Protein AF-A0A227J1J5-F1 (afdb_monomer_lite)

InterPro domains:
  IPR005105 Protein-PII uridylyltransferase, N-terminal [PF03445] (1-38)

pLDDT: mean 88.77, std 13.15, range [48.44, 97.88]

Sequence (98 aa):
CGYKYCTGDIMATNPMWRMTRSEWEECFADWIDDPNPKALLNASIFFDLDGVYGRLKWAEQLTSFIVRRARKNNRFLACLARNALNRTPPLGFFKDFV

Organism: Vibrio parahaemolyticus (NCBI:txid670)

Radius of gyration: 16.33 Å; chains: 1; bounding box: 46×32×37 Å

Structure (mmCIF, N/CA/C/O backbone):
data_AF-A0A227J1J5-F1
#
_entry.id   AF-A0A227J1J5-F1
#
loop_
_atom_site.group_PDB
_atom_site.id
_atom_site.type_symbol
_atom_site.label_atom_id
_atom_site.label_alt_id
_atom_site.label_comp_id
_atom_site.label_asym_id
_atom_site.label_entity_id
_atom_site.label_seq_id
_atom_site.pdbx_PDB_ins_code
_atom_site.Cartn_x
_atom_site.Cartn_y
_atom_site.Cartn_z
_atom_site.occupancy
_atom_site.B_iso_or_equiv
_atom_site.auth_seq_id
_atom_site.auth_comp_id
_atom_site.auth_asym_id
_atom_site.auth_atom_id
_atom_site.pdbx_PDB_model_num
ATOM 1 N N . CYS A 1 1 ? 16.305 12.132 21.411 1.00 53.72 1 CYS A N 1
ATOM 2 C CA . CYS A 1 1 ? 15.585 10.839 21.348 1.00 53.72 1 CYS A CA 1
ATOM 3 C C . CYS A 1 1 ? 15.356 10.499 19.877 1.00 53.72 1 CYS A C 1
ATOM 5 O O . CYS A 1 1 ? 15.134 11.409 19.088 1.00 53.72 1 CYS A O 1
ATOM 7 N N . GLY A 1 2 ? 15.624 9.245 19.496 1.00 77.31 2 GLY A N 1
ATOM 8 C CA . GLY A 1 2 ? 16.452 8.976 18.316 1.00 77.31 2 GLY A CA 1
ATOM 9 C C . GLY A 1 2 ? 15.982 7.851 17.402 1.00 77.31 2 GLY A C 1
ATOM 10 O O . GLY A 1 2 ? 16.639 6.823 17.318 1.00 77.31 2 GLY A O 1
ATOM 11 N N . TYR A 1 3 ? 14.939 8.124 16.625 1.00 77.81 3 TYR A N 1
ATOM 12 C CA . TYR A 1 3 ? 14.768 7.540 15.295 1.00 77.81 3 TYR A CA 1
ATOM 13 C C . TYR A 1 3 ? 14.503 8.689 14.326 1.00 77.81 3 TYR A C 1
ATOM 15 O O . TYR A 1 3 ? 13.664 9.54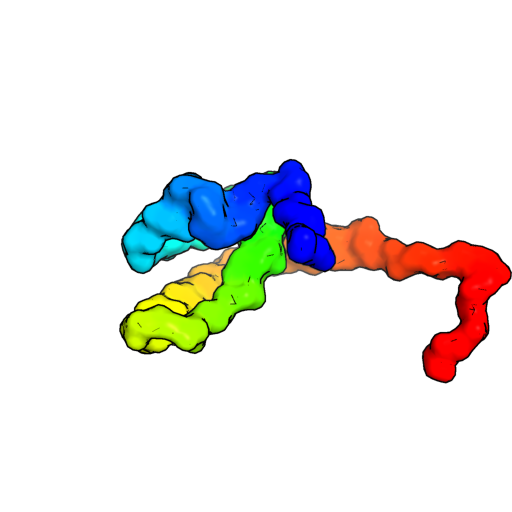8 14.599 1.00 77.81 3 TYR A O 1
ATOM 23 N N . LYS A 1 4 ? 15.256 8.755 13.224 1.00 83.62 4 LYS A N 1
ATOM 24 C CA . LYS A 1 4 ? 14.982 9.747 12.179 1.00 83.62 4 LYS A CA 1
ATOM 25 C C . LYS A 1 4 ? 13.678 9.355 11.488 1.00 83.62 4 LYS A C 1
ATOM 27 O O . LYS A 1 4 ? 13.489 8.184 11.169 1.00 83.62 4 LYS A O 1
ATOM 32 N N . TYR A 1 5 ? 12.800 10.328 11.258 1.00 84.31 5 TYR A N 1
ATOM 33 C CA . TYR A 1 5 ? 11.618 10.102 10.433 1.00 84.31 5 TYR A CA 1
ATOM 34 C C . TYR A 1 5 ? 12.033 9.627 9.042 1.00 84.31 5 TYR A C 1
ATOM 36 O O . TYR A 1 5 ? 13.073 10.038 8.518 1.00 84.31 5 TYR A O 1
ATOM 44 N N . CYS A 1 6 ? 11.208 8.767 8.447 1.00 84.88 6 CYS A N 1
ATOM 45 C CA . CYS A 1 6 ? 11.370 8.416 7.048 1.00 84.88 6 CYS A CA 1
ATOM 46 C C . CYS A 1 6 ? 11.302 9.697 6.206 1.00 84.88 6 CYS A C 1
ATOM 48 O O . CYS A 1 6 ? 10.330 10.444 6.291 1.00 84.88 6 CYS A O 1
ATOM 50 N N . THR A 1 7 ? 12.315 9.931 5.375 1.00 88.38 7 THR A N 1
ATOM 51 C CA . THR A 1 7 ? 12.359 11.061 4.432 1.00 88.38 7 THR A CA 1
ATOM 52 C C . THR A 1 7 ? 11.463 10.850 3.212 1.00 88.38 7 THR A C 1
ATOM 54 O O . THR A 1 7 ? 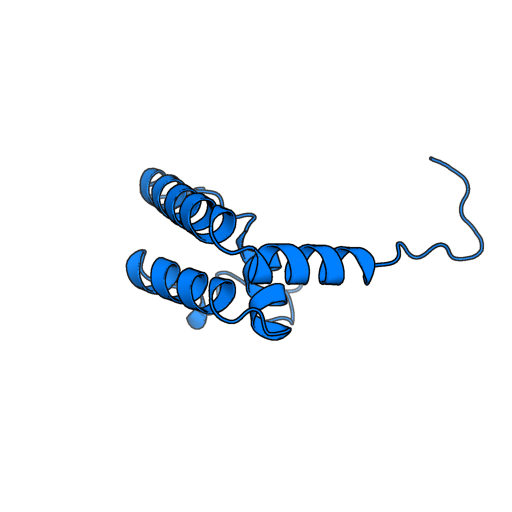11.396 11.713 2.348 1.00 88.38 7 THR A O 1
ATOM 57 N N . GLY A 1 8 ? 10.824 9.682 3.100 1.00 87.75 8 GLY A N 1
ATOM 58 C CA . GLY A 1 8 ? 9.915 9.338 2.008 1.00 87.75 8 GLY A CA 1
ATOM 59 C C . GLY A 1 8 ? 8.473 9.790 2.230 1.00 87.75 8 GLY A C 1
ATOM 60 O O . GLY A 1 8 ? 7.611 9.388 1.461 1.00 87.75 8 GLY A O 1
ATOM 61 N N . ASP A 1 9 ? 8.192 10.551 3.294 1.00 89.75 9 ASP A N 1
ATOM 62 C CA . ASP A 1 9 ? 6.863 11.076 3.632 1.00 89.75 9 ASP A CA 1
ATOM 63 C C . ASP A 1 9 ? 5.748 10.017 3.752 1.00 89.75 9 ASP A C 1
ATOM 65 O O . ASP A 1 9 ? 4.569 10.355 3.704 1.00 89.75 9 ASP A O 1
ATOM 69 N N . ILE A 1 10 ? 6.085 8.740 3.978 1.00 91.81 10 ILE A N 1
ATOM 70 C CA . ILE A 1 10 ? 5.124 7.626 4.154 1.00 91.81 10 ILE A CA 1
ATOM 71 C C . ILE A 1 10 ? 4.678 7.392 5.603 1.00 91.81 10 ILE A C 1
ATOM 73 O O . ILE A 1 10 ? 3.971 6.438 5.907 1.00 91.81 10 ILE A O 1
ATOM 77 N N . MET A 1 11 ? 5.120 8.247 6.525 1.00 91.06 11 MET A N 1
ATOM 78 C CA . MET A 1 11 ? 4.848 8.087 7.953 1.00 91.06 11 MET A CA 1
ATOM 79 C C . MET A 1 11 ? 3.393 8.432 8.284 1.00 91.06 11 MET A C 1
ATOM 81 O O . MET A 1 11 ? 2.829 9.365 7.717 1.00 91.06 11 MET A O 1
ATOM 85 N N . ALA A 1 12 ? 2.830 7.780 9.306 1.00 89.56 12 ALA A N 1
ATOM 86 C CA . ALA A 1 12 ? 1.484 8.072 9.818 1.00 89.56 12 ALA A CA 1
ATOM 87 C C . ALA A 1 12 ? 1.298 9.522 10.324 1.00 89.56 12 ALA A C 1
ATOM 89 O O . ALA A 1 12 ? 0.174 10.003 10.465 1.00 89.56 12 ALA A O 1
ATOM 90 N N . THR A 1 13 ? 2.392 10.244 10.592 1.00 90.38 13 THR A N 1
ATOM 91 C CA . THR A 1 13 ? 2.367 11.676 10.926 1.00 90.38 13 THR A CA 1
ATOM 92 C C . THR A 1 13 ? 1.956 12.553 9.738 1.00 90.38 13 THR A C 1
ATOM 94 O O . THR A 1 13 ? 1.383 13.629 9.944 1.00 90.38 13 THR A O 1
ATOM 97 N N . ASN A 1 14 ? 2.184 12.102 8.501 1.00 93.88 14 ASN A N 1
ATOM 98 C CA . ASN A 1 14 ? 1.789 12.823 7.297 1.00 93.88 14 ASN A CA 1
ATOM 99 C C . ASN A 1 14 ? 0.247 12.832 7.163 1.00 93.88 14 ASN A C 1
ATOM 101 O O . ASN A 1 14 ? -0.361 11.763 7.087 1.00 93.88 14 ASN A O 1
ATOM 105 N N . PRO A 1 15 ? -0.411 14.014 7.127 1.00 94.44 15 PRO A N 1
ATOM 106 C CA . PRO A 1 15 ? -1.856 14.127 6.904 1.00 94.44 15 PRO A CA 1
ATOM 107 C C . PRO A 1 15 ? -2.373 13.402 5.667 1.00 94.44 15 PRO A C 1
ATOM 109 O O . PRO A 1 15 ? -3.499 12.918 5.695 1.00 94.44 15 PRO A O 1
ATOM 112 N N . MET A 1 16 ? -1.555 13.285 4.621 1.00 94.19 16 MET A N 1
ATOM 113 C CA . MET A 1 16 ? -1.931 12.606 3.385 1.00 94.19 16 MET A CA 1
ATOM 114 C C . MET A 1 16 ? -2.368 11.157 3.624 1.00 94.19 16 ME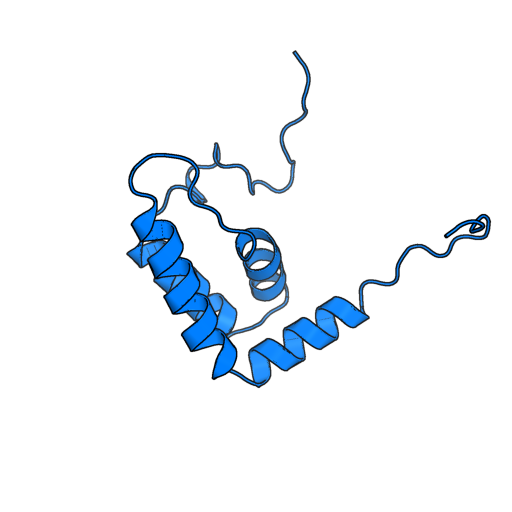T A C 1
ATOM 116 O O . MET A 1 16 ? -3.298 10.704 2.978 1.00 94.19 16 MET A O 1
ATOM 120 N N . TRP A 1 17 ? -1.752 10.446 4.574 1.00 94.56 17 TRP A N 1
ATOM 121 C CA . TRP A 1 17 ? -2.059 9.035 4.851 1.00 94.56 17 TRP A CA 1
ATOM 122 C C . TRP A 1 17 ? -3.116 8.844 5.942 1.00 94.56 17 TRP A C 1
ATOM 124 O O . TRP A 1 17 ? -3.388 7.723 6.371 1.00 94.56 17 TRP A O 1
ATOM 134 N N . ARG A 1 18 ? -3.734 9.932 6.409 1.00 94.12 18 ARG A N 1
ATOM 135 C CA . ARG A 1 18 ? -4.825 9.900 7.388 1.00 94.12 18 ARG A CA 1
ATOM 136 C C . ARG A 1 18 ? -6.163 9.914 6.664 1.00 94.12 18 ARG A C 1
ATOM 138 O O . ARG A 1 18 ? -6.884 10.903 6.691 1.00 94.12 18 ARG A O 1
ATOM 145 N N . MET A 1 19 ? -6.457 8.797 6.014 1.00 94.75 19 MET A N 1
ATOM 146 C CA . MET A 1 19 ? -7.638 8.629 5.175 1.00 94.75 19 MET A CA 1
ATOM 147 C C . MET A 1 19 ? -8.711 7.771 5.852 1.00 94.75 19 MET A C 1
ATOM 149 O O . MET A 1 19 ? -8.435 6.934 6.719 1.00 94.75 19 MET A O 1
ATOM 153 N N . THR A 1 20 ? -9.952 7.965 5.423 1.00 95.19 20 THR A N 1
ATOM 154 C CA . THR A 1 20 ? -11.074 7.071 5.704 1.00 95.19 20 THR A CA 1
ATOM 155 C C . THR A 1 20 ? -10.908 5.736 4.974 1.00 95.19 20 THR A C 1
ATOM 157 O O . THR A 1 20 ? -10.116 5.596 4.044 1.00 95.19 20 THR A O 1
ATOM 160 N N . ARG A 1 21 ? -11.690 4.723 5.373 1.00 94.44 21 ARG A N 1
ATOM 161 C CA . ARG A 1 21 ? -11.660 3.405 4.716 1.00 94.44 21 ARG A CA 1
ATOM 162 C C . ARG A 1 21 ? -11.968 3.501 3.216 1.00 94.44 21 ARG A C 1
ATOM 164 O O . ARG A 1 21 ? -11.305 2.834 2.436 1.00 94.44 21 ARG A O 1
ATOM 171 N N . SER A 1 22 ? -12.949 4.315 2.823 1.00 96.75 22 SER A N 1
ATOM 172 C CA . SER A 1 22 ? -13.353 4.451 1.418 1.00 96.75 22 SER A CA 1
ATOM 173 C C . SER A 1 22 ? -12.269 5.115 0.568 1.00 96.75 22 SER A C 1
ATOM 175 O O . SER A 1 22 ? -11.970 4.629 -0.513 1.00 96.75 22 SER A O 1
ATOM 177 N N . GLU A 1 23 ? -11.619 6.161 1.083 1.00 97.62 23 GLU A N 1
ATOM 178 C CA . GLU A 1 23 ? -10.486 6.808 0.403 1.00 97.62 23 GLU A CA 1
ATOM 179 C C . GLU A 1 23 ? -9.303 5.839 0.233 1.00 97.62 23 GLU A C 1
ATOM 181 O O . GLU A 1 23 ? -8.654 5.816 -0.812 1.00 97.62 23 GLU A O 1
ATOM 186 N N . TRP A 1 24 ? -9.053 4.974 1.224 1.00 97.00 24 TRP A N 1
ATOM 187 C CA . TRP A 1 24 ? -8.077 3.891 1.081 1.00 97.00 24 TRP A CA 1
ATOM 188 C C . TRP A 1 24 ? -8.489 2.864 0.017 1.00 97.00 24 TRP A C 1
ATOM 190 O O . TRP A 1 24 ? -7.645 2.436 -0.770 1.00 97.00 24 TRP A O 1
ATOM 200 N N . GLU A 1 25 ? -9.764 2.462 -0.030 1.00 97.38 25 GLU A N 1
ATOM 201 C CA . GLU A 1 25 ? -10.282 1.562 -1.073 1.00 97.38 25 GLU A CA 1
ATOM 202 C C . GLU A 1 25 ? -10.083 2.160 -2.479 1.00 97.38 25 GLU A C 1
ATOM 204 O O . GLU A 1 25 ? -9.657 1.439 -3.383 1.00 97.38 25 GLU A O 1
ATOM 209 N N . GLU A 1 26 ? -10.318 3.463 -2.653 1.00 97.88 26 GLU A N 1
ATOM 210 C CA . GLU A 1 26 ? -10.066 4.194 -3.905 1.00 97.88 26 GLU A CA 1
ATOM 211 C C . GLU A 1 26 ? -8.576 4.218 -4.263 1.00 97.88 26 GLU A C 1
ATOM 213 O O . GLU A 1 26 ? -8.209 3.816 -5.366 1.00 97.88 26 GLU A O 1
ATOM 218 N N . CYS A 1 27 ? -7.697 4.561 -3.314 1.00 97.12 27 CYS A N 1
ATOM 219 C CA . CYS A 1 27 ? -6.248 4.558 -3.543 1.00 97.12 27 CYS A CA 1
ATOM 220 C C . CYS A 1 27 ? -5.748 3.196 -4.041 1.00 97.12 27 CYS A C 1
ATOM 222 O O . CYS A 1 27 ? -5.000 3.113 -5.017 1.00 97.12 27 CYS A O 1
ATOM 224 N N . PHE A 1 28 ? -6.176 2.109 -3.391 1.00 97.38 28 PHE A N 1
ATOM 225 C CA . PHE A 1 28 ? -5.797 0.764 -3.817 1.00 97.38 28 PHE A CA 1
ATOM 226 C C . PHE A 1 28 ? -6.446 0.359 -5.139 1.00 97.38 28 PHE A C 1
ATOM 228 O O . PHE A 1 28 ? -5.813 -0.361 -5.912 1.00 97.38 28 PHE A O 1
ATOM 235 N N . ALA A 1 29 ? -7.679 0.791 -5.415 1.00 97.75 29 ALA A N 1
ATOM 236 C CA . ALA A 1 29 ? -8.306 0.557 -6.710 1.00 97.75 29 ALA A CA 1
ATOM 237 C C . ALA A 1 29 ? -7.475 1.184 -7.833 1.00 97.75 29 ALA A C 1
ATOM 239 O O . ALA A 1 29 ? -7.111 0.473 -8.770 1.00 97.75 29 ALA A O 1
ATOM 240 N N . ASP A 1 30 ? -7.093 2.450 -7.677 1.00 97.69 30 ASP A N 1
ATOM 241 C CA . ASP A 1 30 ? -6.294 3.188 -8.653 1.00 97.69 30 ASP A CA 1
ATOM 242 C C . ASP A 1 30 ? -4.918 2.549 -8.859 1.00 97.69 30 ASP A C 1
ATOM 244 O O . ASP A 1 30 ? -4.493 2.332 -9.996 1.00 97.69 30 ASP A O 1
ATOM 248 N N . TRP A 1 31 ? -4.224 2.180 -7.775 1.00 97.75 31 TRP A N 1
ATOM 249 C CA 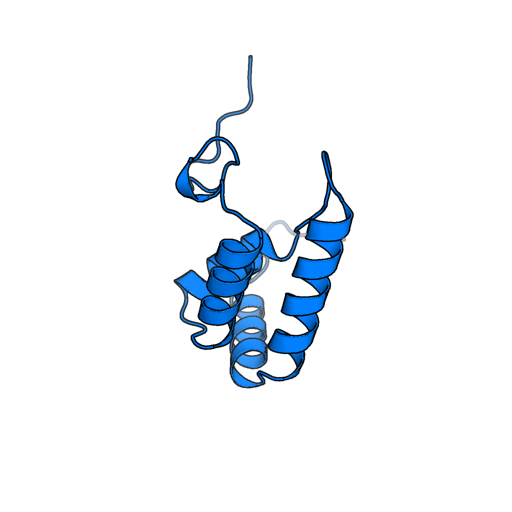. TRP A 1 31 ? -2.903 1.553 -7.889 1.00 97.75 31 TRP A CA 1
ATOM 250 C C . TRP A 1 31 ? -2.947 0.179 -8.560 1.00 97.75 31 TRP A C 1
ATOM 252 O O . TRP A 1 31 ? -1.993 -0.208 -9.240 1.00 97.75 31 TRP A O 1
ATOM 262 N N . ILE A 1 32 ? -4.033 -0.569 -8.352 1.00 97.69 32 ILE A N 1
ATOM 263 C CA . ILE A 1 32 ? -4.225 -1.885 -8.961 1.00 97.69 32 ILE A CA 1
ATOM 264 C C . ILE A 1 32 ? -4.612 -1.745 -10.434 1.00 97.69 32 ILE A C 1
ATOM 266 O O . ILE A 1 32 ? -4.104 -2.488 -11.276 1.00 97.69 32 ILE A O 1
ATOM 270 N N . ASP A 1 33 ? -5.497 -0.812 -10.763 1.00 96.75 33 ASP A N 1
ATOM 271 C CA . ASP A 1 33 ? -6.023 -0.652 -12.117 1.00 96.75 33 ASP A CA 1
ATOM 272 C C . ASP A 1 33 ? -5.007 -0.001 -13.066 1.00 96.75 33 ASP A C 1
ATOM 274 O O . ASP A 1 33 ? -4.890 -0.426 -14.224 1.00 96.75 33 ASP A O 1
ATOM 278 N N . ASP A 1 34 ? -4.211 0.950 -12.565 1.00 96.69 34 ASP A N 1
ATOM 279 C CA . ASP A 1 34 ? -3.104 1.562 -13.299 1.00 96.69 34 ASP A CA 1
ATOM 280 C C . ASP A 1 34 ? -1.735 1.407 -12.594 1.00 96.69 34 ASP A C 1
ATOM 282 O O . ASP A 1 34 ? -1.239 2.336 -11.949 1.00 96.69 34 ASP A O 1
ATOM 286 N N . PRO A 1 35 ? -1.067 0.242 -12.744 1.00 94.81 35 PRO A N 1
ATOM 287 C CA . PRO A 1 35 ? 0.235 -0.061 -12.141 1.00 94.81 35 PRO A CA 1
ATOM 288 C C . PRO A 1 35 ? 1.414 0.674 -12.796 1.00 94.81 35 PRO A C 1
ATOM 290 O O . PRO A 1 35 ? 2.333 0.061 -13.351 1.00 94.81 35 PRO A O 1
ATOM 293 N N . ASN A 1 36 ? 1.430 1.999 -12.724 1.00 95.25 36 ASN A N 1
ATOM 294 C CA . ASN A 1 36 ? 2.626 2.785 -13.018 1.00 95.25 36 ASN A CA 1
ATOM 295 C C . ASN A 1 36 ? 3.680 2.640 -11.887 1.00 95.25 36 ASN A C 1
ATOM 297 O O . ASN A 1 36 ? 3.365 2.149 -10.799 1.00 95.25 36 ASN A O 1
ATOM 301 N N . PRO A 1 37 ? 4.946 3.058 -12.089 1.00 94.19 37 PRO A N 1
ATOM 302 C CA . PRO A 1 37 ? 6.001 2.858 -11.090 1.00 94.19 37 PRO A CA 1
ATOM 303 C C . PRO A 1 37 ? 5.686 3.424 -9.696 1.00 94.19 37 PRO A C 1
ATOM 305 O O . PRO A 1 37 ? 6.034 2.804 -8.691 1.00 94.19 37 PRO A O 1
ATOM 308 N N . LYS A 1 38 ? 4.999 4.572 -9.616 1.00 93.75 38 LYS A N 1
ATOM 309 C CA . LYS A 1 38 ? 4.609 5.189 -8.339 1.00 93.75 38 LYS A CA 1
ATOM 310 C C . LYS A 1 38 ? 3.486 4.403 -7.658 1.00 93.75 38 LYS A C 1
ATOM 312 O O . LYS A 1 38 ? 3.558 4.176 -6.455 1.00 93.75 38 LYS A O 1
ATOM 317 N N . ALA A 1 39 ? 2.495 3.949 -8.424 1.00 96.06 39 ALA A N 1
ATOM 318 C CA . ALA A 1 39 ? 1.430 3.076 -7.934 1.00 96.06 39 ALA A CA 1
ATOM 319 C C . ALA A 1 39 ? 1.988 1.763 -7.368 1.00 96.06 39 ALA A C 1
ATOM 321 O O . ALA A 1 39 ? 1.644 1.378 -6.254 1.00 96.06 39 ALA A O 1
ATOM 322 N N . LEU A 1 40 ? 2.913 1.117 -8.085 1.00 94.94 40 LEU A N 1
ATOM 323 C CA . LEU A 1 40 ? 3.563 -0.113 -7.624 1.00 94.94 40 LEU A CA 1
ATOM 324 C C . LEU A 1 40 ? 4.374 0.106 -6.344 1.00 94.94 40 LEU A C 1
ATOM 326 O O . LEU A 1 40 ? 4.340 -0.747 -5.460 1.00 94.94 40 LEU A O 1
ATOM 330 N N . LEU A 1 41 ? 5.083 1.234 -6.228 1.00 93.12 41 LEU A N 1
ATOM 331 C CA . LEU A 1 41 ? 5.808 1.597 -5.010 1.00 93.12 41 LEU A CA 1
ATOM 332 C C . LEU A 1 41 ? 4.850 1.771 -3.827 1.00 93.12 41 LEU A C 1
ATOM 334 O O . LEU A 1 41 ? 5.047 1.132 -2.798 1.00 93.12 41 LEU A O 1
ATOM 338 N N . ASN A 1 42 ? 3.805 2.584 -3.985 1.00 94.31 42 ASN A N 1
ATOM 339 C CA . ASN A 1 42 ? 2.832 2.842 -2.924 1.00 94.31 42 ASN A CA 1
ATOM 340 C C . ASN A 1 42 ? 2.097 1.565 -2.505 1.00 94.31 42 ASN A C 1
ATOM 342 O O . ASN A 1 42 ? 2.043 1.257 -1.318 1.00 94.31 42 ASN A O 1
ATOM 346 N N . ALA A 1 43 ? 1.604 0.783 -3.470 1.00 93.44 43 ALA A N 1
ATOM 347 C CA . ALA A 1 43 ? 0.967 -0.499 -3.196 1.00 93.44 43 ALA A CA 1
ATOM 348 C C . ALA A 1 43 ? 1.918 -1.440 -2.445 1.00 93.44 43 ALA A C 1
ATOM 350 O O . ALA A 1 43 ? 1.505 -2.084 -1.492 1.00 93.44 43 ALA A O 1
ATOM 351 N N . SER A 1 44 ? 3.204 -1.477 -2.814 1.00 92.06 44 SER A N 1
ATOM 352 C CA . SER A 1 44 ? 4.199 -2.317 -2.131 1.00 92.06 44 SER A CA 1
ATOM 353 C C . SER A 1 44 ? 4.497 -1.850 -0.701 1.00 92.06 44 SER A C 1
ATOM 355 O O . SER A 1 44 ? 4.756 -2.689 0.153 1.00 92.06 44 SER A O 1
ATOM 357 N N . ILE A 1 45 ? 4.461 -0.539 -0.431 1.00 91.94 45 ILE A N 1
ATOM 358 C CA . ILE A 1 45 ? 4.634 0.022 0.921 1.00 91.94 45 ILE A CA 1
ATOM 359 C C . ILE A 1 45 ? 3.421 -0.304 1.799 1.00 91.94 45 ILE A C 1
ATOM 361 O O . ILE A 1 45 ? 3.593 -0.694 2.947 1.00 91.94 45 ILE A O 1
ATOM 365 N N . PHE A 1 46 ? 2.205 -0.159 1.265 1.00 93.00 46 PHE A N 1
ATOM 366 C CA . PHE A 1 46 ? 0.969 -0.280 2.046 1.00 93.00 46 PHE A CA 1
ATOM 367 C C . PHE A 1 46 ? 0.292 -1.657 1.970 1.00 93.00 46 PHE A C 1
ATOM 369 O O . PHE A 1 46 ? -0.710 -1.866 2.643 1.00 93.00 46 PHE A O 1
ATOM 376 N N . PHE A 1 47 ? 0.789 -2.614 1.181 1.00 86.75 47 PHE A N 1
ATOM 377 C CA . PHE A 1 47 ? 0.257 -3.987 1.190 1.00 86.75 47 PHE A CA 1
ATOM 378 C C . PHE A 1 47 ? 0.535 -4.743 2.489 1.00 86.75 47 PHE A C 1
ATOM 380 O O . PHE A 1 47 ? -0.212 -5.663 2.813 1.00 86.75 47 PHE A O 1
ATOM 387 N N . ASP A 1 48 ? 1.547 -4.320 3.241 1.00 86.75 48 ASP A N 1
ATOM 388 C CA . ASP A 1 48 ? 1.818 -4.720 4.625 1.00 86.75 48 ASP A CA 1
ATOM 389 C C . ASP A 1 48 ? 0.941 -3.921 5.613 1.00 86.75 48 ASP A C 1
ATOM 391 O O . ASP A 1 48 ? 1.419 -3.298 6.557 1.00 86.75 48 ASP A O 1
ATOM 395 N N . LEU A 1 49 ? -0.365 -3.824 5.346 1.00 92.06 49 LEU A N 1
ATOM 396 C CA . LEU A 1 49 ? -1.266 -3.141 6.273 1.00 92.06 49 LEU A CA 1
ATOM 397 C C . LEU A 1 49 ? -1.716 -4.099 7.375 1.00 92.06 49 LEU A C 1
ATOM 399 O O . LEU A 1 49 ? -2.174 -5.209 7.100 1.00 92.06 49 LEU A O 1
ATOM 403 N N . ASP A 1 50 ? -1.670 -3.617 8.615 1.00 92.62 50 ASP A N 1
ATOM 404 C CA . ASP A 1 50 ? -2.197 -4.323 9.777 1.00 92.62 50 ASP A CA 1
ATOM 405 C C . ASP A 1 50 ? -2.981 -3.378 10.700 1.00 92.62 50 ASP A C 1
ATOM 407 O O . ASP A 1 50 ? -2.707 -2.177 10.814 1.00 92.62 50 ASP A O 1
ATOM 411 N N . GLY A 1 51 ? -4.004 -3.923 11.350 1.00 94.56 51 GLY A N 1
ATOM 412 C CA . GLY A 1 51 ? -4.823 -3.206 12.312 1.00 94.56 51 GLY A CA 1
ATOM 413 C C . GLY A 1 51 ? -4.178 -3.228 13.694 1.00 94.56 51 GLY A C 1
ATOM 414 O O . GLY A 1 51 ? -4.272 -4.226 14.397 1.00 94.56 51 GLY A O 1
ATOM 415 N N . VAL A 1 52 ? -3.617 -2.101 14.136 1.00 94.81 52 VAL A N 1
ATOM 416 C CA . VAL A 1 52 ? -2.950 -2.010 15.453 1.00 94.81 52 VAL A CA 1
ATOM 417 C C . VAL A 1 52 ? -3.800 -1.363 16.552 1.00 94.81 52 VAL A C 1
ATOM 419 O O . VAL A 1 52 ? -3.598 -1.629 17.734 1.00 94.81 52 VAL A O 1
ATOM 422 N N . TYR A 1 53 ? -4.752 -0.496 16.192 1.00 94.12 53 TYR A N 1
ATOM 423 C CA . TYR A 1 53 ? -5.587 0.231 17.153 1.00 94.12 53 TYR A CA 1
ATOM 424 C C . TYR A 1 53 ? -6.936 0.648 16.547 1.00 94.12 53 TYR A C 1
ATOM 426 O O . TYR A 1 53 ? -7.070 0.818 15.335 1.00 94.12 53 TYR A O 1
ATOM 434 N N . GLY A 1 54 ? -7.949 0.844 17.398 1.00 93.69 54 GLY A N 1
ATOM 435 C CA . GLY A 1 54 ? -9.293 1.251 16.990 1.00 93.69 54 GLY A CA 1
ATOM 436 C C . GLY A 1 54 ? -10.137 0.068 16.511 1.00 93.69 54 GLY A C 1
ATOM 437 O O . GLY A 1 54 ? -10.320 -0.910 17.233 1.00 93.69 54 GLY A O 1
ATOM 438 N N . ARG A 1 55 ? -10.698 0.157 15.299 1.00 95.25 55 ARG A N 1
ATOM 439 C CA . ARG A 1 55 ? -11.599 -0.869 14.751 1.00 95.25 55 ARG A CA 1
ATOM 440 C C . ARG A 1 55 ? -10.868 -1.783 13.769 1.00 95.25 55 ARG A C 1
ATOM 442 O O . ARG A 1 55 ? -10.933 -1.574 12.562 1.00 95.25 55 ARG A O 1
ATOM 449 N N . LEU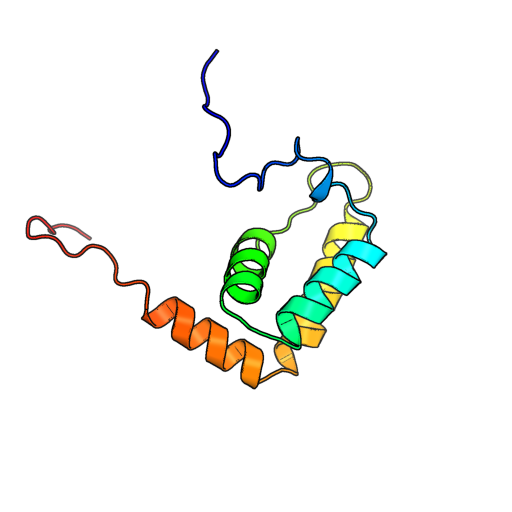 A 1 56 ? -10.246 -2.839 14.291 1.00 95.94 56 LEU A N 1
ATOM 450 C CA . LEU A 1 56 ? -9.382 -3.753 13.522 1.00 95.94 56 LEU A CA 1
ATOM 451 C C . LEU A 1 56 ? -10.074 -4.389 12.303 1.00 95.94 56 LEU A C 1
ATOM 453 O O . LEU A 1 56 ? -9.469 -4.531 11.246 1.00 95.94 56 LEU A O 1
ATOM 457 N N . LYS A 1 57 ? -11.387 -4.642 12.397 1.00 96.00 57 LYS A N 1
ATOM 458 C CA . LYS A 1 57 ? -12.209 -5.139 11.277 1.00 96.00 57 LYS A CA 1
ATOM 459 C C . LYS A 1 57 ? -12.140 -4.270 10.016 1.00 96.00 57 LYS A C 1
ATOM 461 O O . LYS A 1 57 ? -12.448 -4.756 8.933 1.00 96.00 57 LYS A O 1
ATOM 466 N N . TRP A 1 58 ? -11.803 -2.985 10.125 1.00 95.19 58 TRP A N 1
ATOM 467 C CA . TRP A 1 58 ? -11.635 -2.127 8.949 1.00 95.19 58 TRP A CA 1
ATOM 468 C C . TRP A 1 58 ? -10.376 -2.467 8.156 1.00 95.19 58 TRP A C 1
ATOM 470 O O . TRP A 1 58 ? -10.449 -2.492 6.930 1.00 95.19 58 TRP A O 1
ATOM 480 N N . ALA A 1 59 ? -9.273 -2.794 8.834 1.00 95.25 59 ALA A N 1
ATOM 481 C CA . ALA A 1 59 ? -8.059 -3.275 8.182 1.00 95.25 59 ALA A CA 1
ATOM 482 C C . ALA A 1 59 ? -8.326 -4.615 7.479 1.00 95.25 59 ALA A C 1
ATOM 484 O O . ALA A 1 59 ? -8.063 -4.749 6.290 1.00 95.25 59 ALA A O 1
ATOM 485 N N . GLU A 1 60 ? -8.987 -5.562 8.155 1.00 95.31 60 GLU A N 1
ATOM 486 C CA . GLU A 1 60 ? -9.369 -6.859 7.566 1.00 95.31 60 GLU A CA 1
ATOM 487 C C . GLU A 1 60 ? -10.246 -6.711 6.308 1.00 95.31 60 GLU A C 1
ATOM 489 O O . GLU A 1 60 ? -10.057 -7.411 5.306 1.00 95.31 60 GLU A O 1
ATOM 494 N N . GLN A 1 61 ? -11.220 -5.794 6.348 1.00 96.06 61 GLN A N 1
ATOM 495 C CA . GLN A 1 61 ? -12.095 -5.496 5.211 1.00 96.06 61 GLN A CA 1
ATOM 496 C C . GLN A 1 61 ? -11.317 -4.894 4.041 1.00 96.06 61 GLN A C 1
ATOM 498 O O . GLN A 1 61 ? -11.528 -5.314 2.899 1.00 96.06 61 GLN A O 1
ATOM 503 N N . LEU A 1 62 ? -10.407 -3.959 4.323 1.00 96.50 62 LEU A N 1
ATOM 504 C CA . LEU A 1 62 ? -9.552 -3.337 3.318 1.00 96.50 62 LEU A CA 1
ATOM 505 C C . LEU A 1 62 ? -8.609 -4.370 2.682 1.00 96.50 62 LEU A C 1
ATOM 507 O O . LEU A 1 62 ? -8.574 -4.489 1.458 1.00 96.50 62 LEU A O 1
ATOM 511 N N . THR A 1 63 ? -7.947 -5.209 3.483 1.00 95.94 63 THR A N 1
ATOM 512 C CA . THR A 1 63 ? -7.121 -6.326 2.991 1.00 95.94 63 THR A CA 1
ATOM 513 C C . THR A 1 63 ? -7.933 -7.279 2.115 1.00 95.94 63 THR A C 1
ATOM 515 O O . THR A 1 63 ? -7.509 -7.651 1.019 1.00 95.94 63 THR A O 1
ATOM 518 N N . SER A 1 64 ? -9.149 -7.632 2.538 1.00 96.25 64 SER A N 1
ATOM 519 C CA . SER A 1 64 ? -10.041 -8.497 1.754 1.00 96.25 64 SER A CA 1
ATOM 520 C C . SER A 1 64 ? -10.440 -7.869 0.414 1.00 96.25 64 SER A C 1
ATOM 522 O O . SER A 1 64 ? -10.543 -8.570 -0.599 1.00 96.25 64 SER A O 1
ATOM 524 N N . PHE A 1 65 ? -10.672 -6.553 0.388 1.00 96.69 65 PHE A N 1
ATOM 525 C CA . PHE A 1 65 ? -10.931 -5.797 -0.837 1.00 96.69 65 PHE A CA 1
ATOM 526 C C . PHE A 1 65 ? -9.725 -5.834 -1.782 1.00 96.69 65 PHE A C 1
ATOM 528 O O . PHE A 1 65 ? -9.875 -6.231 -2.943 1.00 96.69 65 PHE A O 1
ATOM 535 N N . ILE A 1 66 ? -8.540 -5.506 -1.264 1.00 96.12 66 ILE A N 1
ATOM 536 C CA . ILE A 1 66 ? -7.275 -5.488 -2.002 1.00 96.12 66 ILE A CA 1
ATOM 537 C C . ILE A 1 66 ? -7.011 -6.844 -2.654 1.00 96.12 66 ILE A C 1
ATOM 539 O O . ILE A 1 66 ? -6.847 -6.927 -3.872 1.00 96.12 66 ILE A O 1
ATOM 543 N N . VAL A 1 67 ? -7.036 -7.923 -1.865 1.00 95.50 67 VAL A N 1
ATOM 544 C CA . VAL A 1 67 ? -6.750 -9.281 -2.349 1.00 95.50 67 VAL A CA 1
ATOM 545 C C . VAL A 1 67 ? -7.741 -9.685 -3.436 1.00 95.50 67 VAL A C 1
ATOM 547 O O . VAL A 1 67 ? -7.346 -10.213 -4.477 1.00 95.50 67 VAL A O 1
ATOM 550 N N . ARG A 1 68 ? -9.038 -9.417 -3.237 1.00 96.88 68 ARG A N 1
ATOM 551 C CA . ARG A 1 68 ? -10.072 -9.748 -4.226 1.00 96.88 68 ARG A CA 1
ATOM 552 C C . ARG A 1 68 ? -9.864 -9.006 -5.546 1.00 96.88 68 ARG A C 1
ATOM 554 O O . ARG A 1 68 ? -10.101 -9.602 -6.598 1.00 96.88 68 ARG A O 1
ATOM 561 N N . ARG A 1 69 ? -9.460 -7.734 -5.501 1.00 96.69 69 ARG A N 1
ATOM 562 C CA . ARG A 1 69 ? -9.227 -6.921 -6.702 1.00 96.69 69 ARG A CA 1
ATOM 563 C C . ARG A 1 69 ? -7.934 -7.327 -7.407 1.00 96.69 69 ARG A C 1
ATOM 565 O O . ARG A 1 69 ? -7.973 -7.649 -8.592 1.00 96.69 69 ARG A O 1
ATOM 572 N N . ALA A 1 70 ? -6.826 -7.405 -6.672 1.00 95.88 70 ALA A N 1
ATOM 573 C CA . ALA A 1 70 ? -5.512 -7.755 -7.208 1.00 95.88 70 ALA A CA 1
ATOM 574 C C . ALA A 1 70 ? -5.512 -9.135 -7.883 1.00 95.88 70 ALA A C 1
ATOM 576 O O . ALA A 1 70 ? -4.987 -9.280 -8.984 1.00 95.88 70 ALA A O 1
ATOM 577 N N . ARG A 1 71 ? -6.191 -10.132 -7.291 1.00 96.06 71 ARG A N 1
ATOM 578 C CA . ARG A 1 71 ? -6.329 -11.483 -7.874 1.00 96.06 71 ARG A CA 1
ATOM 579 C C . ARG A 1 71 ? -6.981 -11.507 -9.256 1.00 96.06 71 ARG A C 1
ATOM 581 O O . ARG A 1 71 ? -6.776 -12.466 -9.991 1.00 96.06 71 ARG A O 1
ATOM 588 N N . LYS A 1 72 ? -7.796 -10.506 -9.595 1.00 95.69 72 LYS A N 1
ATOM 589 C CA . LYS A 1 72 ? -8.470 -10.409 -10.898 1.00 95.69 72 LYS A CA 1
ATOM 590 C C . LYS A 1 72 ? -7.681 -9.581 -11.915 1.00 95.69 72 LYS A C 1
ATOM 592 O O . LYS A 1 72 ? -8.073 -9.536 -13.076 1.00 95.69 72 LYS A O 1
ATOM 597 N N . ASN A 1 73 ? -6.594 -8.929 -11.502 1.00 97.25 73 ASN A N 1
ATOM 598 C CA . ASN A 1 73 ? -5.838 -8.010 -12.341 1.00 97.25 73 ASN A CA 1
ATOM 599 C C . ASN A 1 73 ? -4.473 -8.609 -12.726 1.00 97.25 73 ASN A C 1
ATOM 601 O O . ASN A 1 73 ? -3.456 -8.401 -12.066 1.00 97.25 73 ASN A O 1
ATOM 605 N N . ASN A 1 74 ? -4.447 -9.355 -13.835 1.00 97.00 74 ASN A N 1
ATOM 606 C CA . ASN A 1 74 ? -3.226 -10.003 -14.330 1.00 97.00 74 ASN A CA 1
ATOM 607 C C . ASN A 1 74 ? -2.125 -8.997 -14.707 1.00 97.00 74 ASN A C 1
ATOM 609 O O . ASN A 1 74 ? -0.945 -9.291 -14.521 1.00 97.00 74 ASN A O 1
ATOM 613 N N . ARG A 1 75 ? -2.494 -7.806 -15.209 1.00 96.94 75 ARG A N 1
ATOM 614 C CA . ARG A 1 75 ? -1.540 -6.733 -15.545 1.00 96.94 75 ARG A CA 1
ATOM 615 C C . ARG A 1 75 ? -0.812 -6.265 -14.287 1.00 96.94 75 ARG A C 1
ATOM 617 O O . ARG A 1 75 ? 0.413 -6.219 -14.281 1.00 96.94 75 ARG A O 1
ATOM 624 N N . PHE A 1 76 ? -1.557 -5.988 -13.221 1.00 97.00 76 PHE A N 1
ATOM 625 C CA . PHE A 1 76 ? -1.010 -5.605 -11.922 1.00 97.00 76 PHE A CA 1
ATOM 626 C C . PHE A 1 76 ? -0.026 -6.647 -11.380 1.00 97.00 76 PHE A C 1
ATOM 628 O O . PHE A 1 76 ? 1.104 -6.307 -11.027 1.00 97.00 76 PHE A O 1
ATOM 635 N N . LEU A 1 77 ? -0.414 -7.927 -11.388 1.00 96.38 77 LEU A N 1
ATOM 636 C CA . LEU A 1 77 ? 0.442 -9.020 -10.917 1.00 96.38 77 LEU A CA 1
ATOM 637 C C . LEU A 1 77 ? 1.721 -9.165 -11.757 1.00 96.38 77 LEU A C 1
ATOM 639 O O . LEU A 1 77 ? 2.803 -9.340 -11.198 1.00 96.38 77 LEU A O 1
ATOM 643 N N . ALA A 1 78 ? 1.629 -9.037 -13.084 1.00 96.69 78 ALA A N 1
ATOM 644 C CA . ALA A 1 78 ? 2.797 -9.067 -13.964 1.00 96.69 78 ALA A CA 1
ATOM 645 C C . ALA A 1 78 ? 3.747 -7.882 -13.707 1.0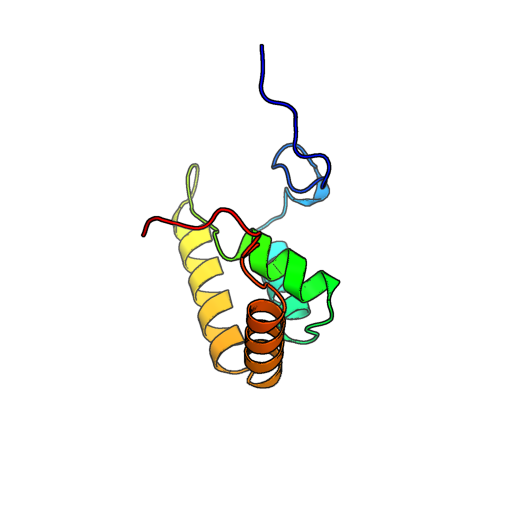0 96.69 78 ALA A C 1
ATOM 647 O O . ALA A 1 78 ? 4.967 -8.060 -13.658 1.00 96.69 78 ALA A O 1
ATOM 648 N N . CYS A 1 79 ? 3.198 -6.682 -13.497 1.00 96.00 79 CYS A N 1
ATOM 649 C CA . CYS A 1 79 ? 3.959 -5.489 -13.133 1.00 96.00 79 CYS A CA 1
ATOM 650 C C . CYS A 1 79 ? 4.663 -5.645 -11.775 1.00 96.00 79 CYS A C 1
ATOM 652 O O . CYS A 1 79 ? 5.847 -5.324 -11.669 1.00 96.00 79 CYS A O 1
ATOM 654 N N . LEU A 1 80 ? 3.983 -6.191 -10.761 1.00 93.62 80 LEU A N 1
ATOM 655 C CA . LEU A 1 80 ? 4.591 -6.499 -9.462 1.00 93.62 80 LEU A CA 1
ATOM 656 C C . LEU A 1 80 ? 5.706 -7.538 -9.574 1.00 93.62 80 LEU A C 1
ATOM 658 O O . LEU A 1 80 ? 6.785 -7.329 -9.024 1.00 93.62 80 LEU A O 1
ATOM 662 N N . ALA A 1 81 ? 5.479 -8.625 -10.315 1.00 94.12 81 ALA A N 1
ATOM 663 C CA . ALA A 1 81 ? 6.495 -9.648 -10.541 1.00 94.12 81 ALA A CA 1
ATOM 664 C C . ALA A 1 81 ? 7.731 -9.051 -11.230 1.00 94.12 81 ALA A C 1
ATOM 666 O O . ALA A 1 81 ? 8.860 -9.285 -10.803 1.00 94.12 81 ALA A O 1
ATOM 667 N N . ARG A 1 82 ? 7.531 -8.203 -12.248 1.00 93.38 82 ARG A N 1
ATOM 668 C CA . ARG A 1 82 ? 8.629 -7.477 -12.900 1.00 93.38 82 ARG A CA 1
ATOM 669 C C . ARG A 1 82 ? 9.360 -6.550 -11.928 1.00 93.38 82 ARG A C 1
ATOM 671 O O . ARG A 1 82 ? 10.588 -6.525 -11.940 1.00 93.38 82 ARG A O 1
ATOM 678 N N . ASN A 1 83 ? 8.629 -5.811 -11.094 1.00 90.50 83 ASN A N 1
ATOM 679 C CA . ASN A 1 83 ? 9.212 -4.925 -10.086 1.00 90.50 83 ASN A CA 1
ATOM 680 C C . ASN A 1 83 ? 10.067 -5.704 -9.071 1.00 90.50 83 ASN A C 1
ATOM 682 O O . ASN A 1 83 ? 11.170 -5.272 -8.742 1.00 90.50 83 ASN A O 1
ATOM 686 N N . ALA A 1 84 ? 9.602 -6.878 -8.635 1.00 88.69 84 ALA A N 1
ATOM 687 C CA . ALA A 1 84 ? 10.347 -7.763 -7.743 1.00 88.69 84 ALA A CA 1
ATOM 688 C C . ALA A 1 84 ? 11.635 -8.292 -8.396 1.00 88.69 84 ALA A C 1
ATOM 690 O O . ALA A 1 84 ? 12.689 -8.273 -7.769 1.00 88.69 84 ALA A O 1
ATOM 691 N N . LEU A 1 85 ? 11.583 -8.685 -9.674 1.00 89.06 85 LEU A N 1
ATOM 692 C CA . LEU A 1 85 ? 12.761 -9.152 -10.418 1.00 89.06 85 LEU A CA 1
ATOM 693 C C . LEU A 1 85 ? 13.827 -8.063 -10.614 1.00 89.06 85 LEU A C 1
ATOM 695 O O . LEU A 1 85 ? 15.013 -8.371 -10.682 1.00 89.06 85 LEU A O 1
ATOM 699 N N . ASN A 1 86 ? 13.425 -6.792 -10.681 1.00 84.06 86 ASN A N 1
ATOM 700 C CA . ASN A 1 86 ? 14.357 -5.667 -10.802 1.00 84.06 86 ASN A CA 1
ATOM 701 C C . ASN A 1 86 ? 15.089 -5.345 -9.484 1.00 84.06 86 ASN A C 1
ATOM 703 O O . ASN A 1 86 ? 16.049 -4.574 -9.484 1.00 84.06 86 ASN A O 1
ATOM 707 N N . ARG A 1 87 ? 14.659 -5.914 -8.351 1.00 70.50 87 ARG A N 1
ATOM 708 C CA . ARG A 1 87 ? 15.366 -5.806 -7.071 1.00 70.50 87 ARG A CA 1
ATOM 709 C C . ARG A 1 87 ? 16.399 -6.927 -6.975 1.00 70.50 87 ARG A C 1
ATOM 711 O O . ARG A 1 87 ? 16.143 -7.979 -6.401 1.00 70.50 87 ARG A O 1
ATOM 718 N N . THR A 1 88 ? 17.594 -6.702 -7.512 1.00 59.06 88 THR A N 1
ATOM 719 C CA . THR A 1 88 ? 18.720 -7.612 -7.276 1.00 59.06 88 THR A CA 1
ATOM 720 C C . THR A 1 88 ? 19.218 -7.450 -5.838 1.00 59.06 88 THR A C 1
ATOM 722 O O . THR A 1 88 ? 19.560 -6.325 -5.456 1.00 59.06 88 THR A O 1
ATOM 725 N N . PRO A 1 89 ? 19.304 -8.523 -5.025 1.00 60.19 89 PRO A N 1
ATOM 726 C CA . PRO A 1 89 ? 19.980 -8.434 -3.737 1.00 60.19 89 PRO A CA 1
ATOM 727 C C . PRO A 1 89 ? 21.421 -7.980 -3.998 1.00 60.19 89 PRO A C 1
ATOM 729 O O . PRO A 1 89 ? 22.026 -8.470 -4.954 1.00 60.19 89 PRO A O 1
ATOM 732 N N . PRO A 1 90 ? 22.000 -7.070 -3.195 1.00 56.69 90 PRO A N 1
ATOM 733 C CA . PRO A 1 90 ? 23.324 -6.520 -3.468 1.00 56.69 90 PRO A CA 1
ATOM 734 C C . PRO A 1 90 ? 24.378 -7.608 -3.257 1.00 56.69 90 PRO A C 1
ATOM 736 O O . PRO A 1 90 ? 24.918 -7.730 -2.167 1.00 56.69 90 PRO A O 1
ATOM 739 N N . LEU A 1 91 ? 24.604 -8.489 -4.240 1.00 61.62 91 LEU A N 1
ATOM 740 C CA . LEU A 1 91 ? 25.658 -9.507 -4.246 1.00 61.62 91 LEU A CA 1
ATOM 741 C C . LEU A 1 91 ? 26.997 -8.841 -4.575 1.00 61.62 91 LEU A C 1
ATOM 743 O O . LEU A 1 91 ? 27.590 -9.084 -5.615 1.00 61.62 91 LEU A O 1
ATOM 747 N N . GLY A 1 92 ? 27.426 -7.936 -3.690 1.00 54.69 92 GLY A N 1
ATOM 748 C CA . GLY A 1 92 ? 28.784 -7.402 -3.678 1.00 54.69 92 GLY A CA 1
ATOM 749 C C . GLY A 1 92 ? 29.775 -8.439 -3.143 1.00 54.69 92 GLY A C 1
ATOM 750 O O . GLY A 1 92 ? 29.398 -9.327 -2.387 1.00 54.69 92 GLY A O 1
ATOM 751 N N . PHE A 1 93 ? 31.037 -8.298 -3.542 1.00 59.34 93 PHE A N 1
ATOM 752 C CA . PHE A 1 93 ? 32.151 -9.263 -3.502 1.00 59.34 93 PHE A CA 1
ATOM 753 C C . PHE A 1 93 ? 32.581 -9.826 -2.120 1.00 59.34 93 PHE A C 1
ATOM 755 O O . PHE A 1 93 ? 33.580 -10.526 -2.033 1.00 59.34 93 PHE A O 1
ATOM 762 N N . PHE A 1 94 ? 31.833 -9.574 -1.044 1.00 59.31 94 PHE A N 1
ATOM 763 C CA . PHE A 1 94 ? 31.984 -10.261 0.245 1.00 59.31 94 PHE A CA 1
ATOM 764 C C . PHE A 1 94 ? 30.619 -10.811 0.660 1.00 59.31 94 PHE A C 1
ATOM 766 O O . PHE A 1 94 ? 29.850 -10.164 1.371 1.00 59.31 94 PHE A O 1
ATOM 773 N N . LYS A 1 95 ? 30.293 -11.986 0.118 1.00 55.72 95 LYS A N 1
ATOM 774 C CA . LYS A 1 95 ? 29.027 -12.692 0.311 1.00 55.72 95 LYS A CA 1
ATOM 775 C C . LYS A 1 95 ? 29.251 -14.183 0.554 1.00 55.72 95 LYS A C 1
ATOM 777 O O . LYS A 1 95 ? 28.874 -15.010 -0.258 1.00 55.72 95 LYS A O 1
ATOM 782 N N . ASP A 1 96 ? 29.798 -14.481 1.719 1.00 49.66 96 ASP A N 1
ATOM 783 C CA . ASP A 1 96 ? 29.598 -15.740 2.434 1.00 49.66 96 ASP A CA 1
ATOM 784 C C . ASP A 1 96 ? 29.123 -15.275 3.823 1.00 49.66 96 ASP A C 1
ATOM 786 O O . ASP A 1 96 ? 29.768 -14.423 4.428 1.00 49.66 96 ASP A O 1
ATOM 790 N N . PHE A 1 97 ? 27.941 -15.593 4.343 1.00 48.44 97 PHE A N 1
ATOM 791 C CA . PHE A 1 97 ? 27.289 -16.889 4.465 1.00 48.44 97 PHE A CA 1
ATOM 792 C C . PHE A 1 97 ? 25.758 -16.721 4.436 1.00 48.44 97 PHE A C 1
ATOM 794 O O . PHE A 1 97 ? 25.229 -15.730 4.950 1.00 48.44 97 PHE A O 1
ATOM 801 N N . VAL A 1 98 ? 25.065 -17.702 3.852 1.00 53.19 98 VAL A N 1
ATOM 802 C CA . VAL A 1 98 ? 23.673 -18.049 4.195 1.00 53.19 98 VAL A CA 1
ATOM 803 C C . VAL A 1 98 ? 23.721 -19.097 5.296 1.00 53.19 98 VAL A C 1
ATOM 805 O O . VAL A 1 98 ? 24.603 -19.980 5.192 1.00 53.19 98 VAL A O 1
#

Secondary structure (DSSP, 8-state):
---PPPTTS-STTSGGG---HHHHHHHHHHHHHS--HHHHHHHHHHSS----SS-THHHHHHHHHHHHHHTT-HHHHHHHHHHHHT------S-----

Foldseek 3Di:
DDDDPDPVLPDPVRPVPVDDLVVLLVLLLCLLVDVDPVSLVVCVVCLPDADDDDDRVSSVVSNVSNCVSNVVRPVSVVSNVVVVVVDDDPPPPPDDDD